Protein AF-A0A6L9IU44-F1 (afdb_monomer_lite)

Structure (mmCIF, N/CA/C/O backbone):
data_AF-A0A6L9IU44-F1
#
_entry.id   AF-A0A6L9IU44-F1
#
loop_
_atom_site.group_PDB
_atom_site.id
_atom_site.type_symbol
_atom_site.label_atom_id
_atom_site.label_alt_id
_atom_site.label_comp_id
_atom_site.label_asym_id
_atom_site.label_entity_id
_atom_site.label_seq_id
_atom_site.pdbx_PDB_ins_code
_atom_site.Cartn_x
_atom_site.Cartn_y
_atom_site.Cartn_z
_atom_site.occupancy
_atom_site.B_iso_or_equiv
_atom_site.auth_seq_id
_atom_site.auth_comp_id
_atom_site.auth_asym_id
_atom_site.auth_atom_id
_atom_site.pdbx_PDB_model_num
ATOM 1 N N . GLN A 1 1 ? -12.272 0.155 5.231 1.00 92.38 1 GLN A N 1
ATOM 2 C CA . GLN A 1 1 ? -12.546 0.471 3.815 1.00 92.38 1 GLN A CA 1
ATOM 3 C C . GLN A 1 1 ? -12.217 1.936 3.560 1.00 92.38 1 GLN A C 1
ATOM 5 O O . GLN A 1 1 ? -12.840 2.793 4.186 1.00 92.38 1 GLN A O 1
ATOM 10 N N . PRO A 1 2 ? -11.244 2.238 2.686 1.00 96.62 2 PRO A N 1
ATOM 11 C CA . PRO A 1 2 ? -10.976 3.615 2.282 1.00 96.62 2 PRO A CA 1
ATOM 12 C C . PRO A 1 2 ? -12.219 4.300 1.686 1.00 96.62 2 PRO A C 1
ATOM 14 O O . PRO A 1 2 ? -12.985 3.665 0.965 1.00 96.62 2 PRO A O 1
ATOM 17 N N . GLY A 1 3 ? -12.432 5.573 2.017 1.00 96.19 3 GLY A N 1
ATOM 18 C CA . GLY A 1 3 ? -13.544 6.416 1.564 1.00 96.19 3 GLY A CA 1
ATOM 19 C C . GLY A 1 3 ? -14.830 6.292 2.382 1.00 96.19 3 GLY A C 1
ATOM 20 O O . GLY A 1 3 ? -15.765 7.049 2.159 1.00 96.19 3 GLY A O 1
ATOM 21 N N . VAL A 1 4 ? -14.895 5.344 3.323 1.00 97.44 4 VAL A N 1
ATOM 22 C CA . VAL A 1 4 ? -16.113 5.073 4.111 1.00 97.44 4 VAL A CA 1
ATOM 23 C C . VAL A 1 4 ? -15.814 4.969 5.603 1.00 97.44 4 VAL A C 1
ATOM 25 O O . VAL A 1 4 ? -16.564 5.480 6.427 1.00 97.44 4 VAL A O 1
ATOM 28 N N . THR A 1 5 ? -14.728 4.290 5.972 1.00 98.00 5 THR A N 1
ATOM 29 C CA . THR A 1 5 ? -14.384 4.068 7.379 1.00 98.00 5 THR A CA 1
ATOM 30 C C . THR A 1 5 ? -13.800 5.334 7.991 1.00 98.00 5 THR A C 1
ATOM 32 O O . THR A 1 5 ? -12.835 5.887 7.456 1.00 98.00 5 THR A O 1
ATOM 35 N N . THR A 1 6 ? -14.346 5.767 9.128 1.00 97.94 6 THR A N 1
ATOM 36 C CA . THR A 1 6 ? -13.774 6.899 9.863 1.00 97.94 6 THR A CA 1
ATOM 37 C C . THR A 1 6 ? -12.456 6.514 10.532 1.00 97.94 6 THR A C 1
ATOM 39 O O . THR A 1 6 ? -12.167 5.336 10.748 1.00 97.94 6 THR A O 1
ATOM 42 N N . PHE A 1 7 ? -11.644 7.505 10.880 1.00 97.50 7 PHE A N 1
ATOM 43 C CA . PHE A 1 7 ? -10.367 7.301 11.554 1.00 97.50 7 PHE A CA 1
ATOM 44 C C . PHE A 1 7 ? -10.534 6.550 12.887 1.00 97.50 7 PHE A C 1
ATOM 46 O O . PHE A 1 7 ? -9.876 5.535 13.110 1.00 97.50 7 PHE A O 1
ATOM 53 N N . ASP A 1 8 ? -11.494 6.965 13.720 1.00 97.69 8 ASP A N 1
ATOM 54 C CA . ASP A 1 8 ? -11.792 6.299 14.994 1.00 97.69 8 ASP A CA 1
ATOM 55 C C . ASP A 1 8 ? -12.315 4.873 1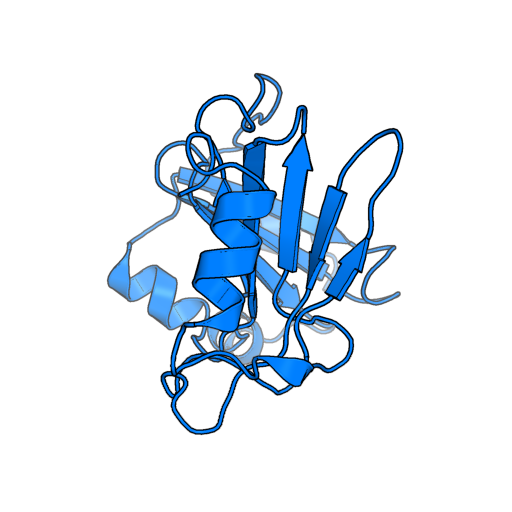4.815 1.00 97.69 8 ASP A C 1
ATOM 57 O O . ASP A 1 8 ? -11.923 3.967 15.552 1.00 97.69 8 ASP A O 1
ATOM 61 N N . GLN A 1 9 ? -13.178 4.648 13.818 1.00 98.25 9 GLN A N 1
ATOM 62 C CA . GLN A 1 9 ? -13.643 3.301 13.491 1.00 98.25 9 GLN A CA 1
ATOM 63 C C . GLN A 1 9 ? -12.477 2.412 13.062 1.00 98.25 9 GLN A C 1
ATOM 65 O O . GLN A 1 9 ? -12.388 1.272 13.509 1.00 98.25 9 GLN A O 1
ATOM 70 N N . ALA A 1 10 ? -11.577 2.921 12.217 1.00 98.19 10 ALA A N 1
ATOM 71 C CA . ALA A 1 10 ? -10.407 2.178 11.769 1.00 98.19 10 ALA A CA 1
ATOM 72 C C . ALA A 1 10 ? -9.491 1.816 12.941 1.00 98.19 10 ALA A C 1
ATOM 74 O O . ALA A 1 10 ? -9.098 0.657 13.053 1.00 98.19 10 ALA A O 1
ATOM 75 N N . ARG A 1 11 ? -9.222 2.762 13.849 1.00 98.00 11 ARG A N 1
ATOM 76 C CA . ARG A 1 11 ? -8.454 2.508 15.074 1.00 98.00 11 ARG A CA 1
ATOM 77 C C . ARG A 1 11 ? -9.086 1.391 15.910 1.00 98.00 11 ARG A C 1
ATOM 79 O O . ARG A 1 11 ? -8.408 0.422 16.228 1.00 98.00 11 ARG A O 1
ATOM 86 N N . LEU A 1 12 ? -10.389 1.477 16.190 1.00 98.06 12 LEU A N 1
ATOM 87 C CA . LEU A 1 12 ? -11.108 0.460 16.970 1.00 98.06 12 LEU A CA 1
ATOM 88 C C . LEU A 1 12 ? -11.128 -0.918 16.296 1.00 98.06 12 LEU A C 1
ATOM 90 O O . LEU A 1 12 ? -11.104 -1.935 16.986 1.00 98.06 12 LEU A O 1
ATOM 94 N N . ILE A 1 13 ? -11.209 -0.964 14.963 1.00 98.06 13 ILE A N 1
ATOM 95 C CA . ILE A 1 13 ? -11.118 -2.217 14.205 1.00 98.06 13 ILE A CA 1
ATOM 96 C C . ILE A 1 13 ? -9.724 -2.820 14.378 1.00 98.06 13 ILE A C 1
ATOM 98 O O . ILE A 1 13 ? -9.629 -4.001 14.695 1.00 98.06 13 ILE A O 1
ATOM 102 N N . LEU A 1 14 ? -8.666 -2.022 14.202 1.00 97.56 14 LEU A N 1
ATOM 103 C CA . LEU A 1 14 ? -7.279 -2.478 14.318 1.00 97.56 14 LEU A CA 1
ATOM 104 C C . LEU A 1 14 ? -6.964 -2.989 15.729 1.00 97.56 14 LEU A C 1
ATOM 106 O O . LEU A 1 14 ? -6.463 -4.097 15.862 1.00 97.56 14 LEU A O 1
ATOM 110 N N . GLU A 1 15 ? -7.347 -2.252 16.773 1.00 97.94 15 GLU A N 1
ATOM 111 C CA . GLU A 1 15 ? -7.132 -2.633 18.183 1.00 97.94 15 GLU A CA 1
ATOM 112 C C . GLU A 1 15 ? -7.809 -3.953 18.579 1.00 97.94 15 GLU A C 1
ATOM 114 O O . GLU A 1 15 ? -7.446 -4.570 19.577 1.00 97.94 15 GLU A O 1
ATOM 119 N N . ARG A 1 16 ? -8.823 -4.387 17.825 1.00 98.12 16 ARG A N 1
ATOM 120 C CA . ARG A 1 16 ? -9.579 -5.619 18.093 1.00 98.12 16 ARG A CA 1
ATOM 121 C C . ARG A 1 16 ? -9.258 -6.742 17.115 1.00 98.12 16 ARG A C 1
ATOM 123 O O . ARG A 1 16 ? -9.831 -7.825 17.243 1.00 98.12 16 ARG A O 1
ATOM 130 N N . HIS A 1 17 ? -8.421 -6.493 16.110 1.00 97.81 17 HIS A N 1
ATOM 131 C CA . HIS A 1 17 ? -8.184 -7.462 15.054 1.00 97.81 17 HIS A CA 1
ATOM 132 C C . HIS A 1 17 ? -7.087 -8.455 15.464 1.00 97.81 17 HIS A C 1
ATOM 134 O O . HIS A 1 17 ? -5.989 -8.018 15.790 1.00 97.81 17 HIS A O 1
ATOM 140 N N . PRO A 1 18 ? -7.312 -9.780 15.367 1.00 97.69 18 PRO A N 1
ATOM 141 C CA . PRO A 1 18 ? -6.338 -10.789 15.801 1.00 97.69 18 PRO A CA 1
ATOM 142 C C . PRO A 1 18 ? -4.974 -10.680 15.110 1.00 97.69 18 PRO A C 1
ATOM 144 O O . PRO A 1 18 ? -3.958 -11.004 15.707 1.00 97.69 18 PRO A O 1
ATOM 147 N N . TRP A 1 19 ? -4.943 -10.211 13.859 1.00 96.69 19 TRP A N 1
ATOM 148 C CA . TRP A 1 19 ? -3.707 -10.026 13.079 1.00 96.69 19 TRP A CA 1
ATOM 149 C C . TRP A 1 19 ? -2.870 -8.811 13.487 1.00 96.69 19 TRP A C 1
ATOM 151 O O . TRP A 1 19 ? -1.764 -8.656 12.985 1.00 96.69 19 TRP A O 1
ATOM 161 N N . VAL A 1 20 ? -3.395 -7.918 14.320 1.00 96.56 20 VAL A N 1
ATOM 162 C CA . VAL A 1 20 ? -2.727 -6.672 14.699 1.00 96.56 20 VAL A CA 1
ATOM 163 C C . VAL A 1 20 ? -2.268 -6.791 16.142 1.00 96.56 20 VAL A C 1
ATOM 165 O O . VAL A 1 20 ? -3.024 -7.242 17.000 1.00 96.56 20 VAL A O 1
ATOM 168 N N . ASP A 1 21 ? -1.040 -6.362 16.420 1.00 96.19 21 ASP A N 1
ATOM 169 C CA . ASP A 1 21 ? -0.615 -6.143 17.798 1.00 96.19 21 ASP A CA 1
ATOM 170 C C . ASP A 1 21 ? -1.326 -4.890 18.327 1.00 96.19 21 ASP A C 1
ATOM 172 O O . ASP A 1 21 ? -1.005 -3.764 17.936 1.00 96.19 21 ASP A O 1
ATOM 176 N N . ALA A 1 22 ? -2.326 -5.080 19.188 1.00 96.69 22 ALA A N 1
ATOM 177 C CA . ALA A 1 22 ? -3.156 -3.996 19.704 1.00 96.69 22 ALA A CA 1
ATOM 178 C C . ALA A 1 22 ? -2.329 -2.911 20.420 1.00 96.69 22 ALA A C 1
ATOM 180 O O . ALA A 1 22 ? -2.626 -1.722 20.279 1.00 96.69 22 ALA A O 1
ATOM 181 N N . ASP A 1 23 ? -1.249 -3.292 21.107 1.00 96.69 23 ASP A N 1
ATOM 182 C CA . ASP A 1 23 ? -0.400 -2.361 21.857 1.00 96.69 23 ASP A CA 1
ATOM 183 C C . ASP A 1 23 ? 0.498 -1.517 20.938 1.00 96.69 23 ASP A C 1
ATOM 185 O O . ASP A 1 23 ? 1.022 -0.471 21.349 1.00 96.69 23 ASP A O 1
ATOM 189 N N . SER A 1 24 ? 0.646 -1.933 19.677 1.00 95.44 24 SER A N 1
ATOM 190 C CA . SER A 1 24 ? 1.427 -1.243 18.648 1.00 95.44 24 SER A CA 1
ATOM 191 C C . SER A 1 24 ? 0.645 -0.167 17.891 1.00 95.44 24 SER A C 1
ATOM 193 O O . SER A 1 24 ? 1.253 0.622 17.165 1.00 95.44 24 SER A O 1
ATOM 195 N N . VAL A 1 25 ? -0.685 -0.108 18.038 1.00 97.06 25 VAL A N 1
ATOM 196 C CA . VAL A 1 25 ? -1.509 0.863 17.310 1.00 97.06 25 VAL A CA 1
ATOM 197 C C . VAL A 1 25 ? -1.165 2.276 17.794 1.00 97.06 25 VAL A C 1
ATOM 199 O O . VAL A 1 25 ? -1.231 2.602 18.983 1.00 97.06 25 VAL A O 1
ATOM 202 N N . ARG A 1 26 ? -0.749 3.135 16.863 1.00 96.81 26 ARG A N 1
ATOM 203 C CA . ARG A 1 26 ? -0.394 4.538 17.101 1.00 96.81 26 ARG A CA 1
ATOM 204 C C . ARG A 1 26 ? -1.225 5.432 16.195 1.00 96.81 26 ARG A C 1
ATOM 206 O O . ARG A 1 26 ? -1.272 5.219 14.984 1.00 96.81 26 ARG A O 1
ATOM 213 N N . ALA A 1 27 ? -1.867 6.420 16.806 1.00 97.00 27 ALA A N 1
ATOM 214 C CA . ALA A 1 27 ? -2.625 7.457 16.128 1.00 97.00 27 ALA A CA 1
ATOM 215 C C . ALA A 1 27 ? -1.880 8.786 16.260 1.00 97.00 27 ALA A C 1
ATOM 217 O O . ALA A 1 27 ? -1.672 9.268 17.373 1.00 97.00 27 ALA A O 1
ATOM 218 N N . ASP A 1 28 ? -1.500 9.367 15.127 1.00 95.69 28 ASP A N 1
ATOM 219 C CA . ASP A 1 28 ? -0.869 10.679 15.050 1.00 95.69 28 ASP A CA 1
ATOM 220 C C . ASP A 1 28 ? -1.849 11.645 14.380 1.00 95.69 28 ASP A C 1
ATOM 222 O O . ASP A 1 28 ? -2.112 11.543 13.181 1.00 95.69 28 ASP A O 1
ATOM 226 N N . TYR A 1 29 ? -2.404 12.570 15.156 1.00 93.75 29 TYR A N 1
ATOM 227 C CA . TYR A 1 29 ? -3.316 13.593 14.647 1.00 93.75 29 TYR A CA 1
ATOM 228 C C . TYR A 1 29 ? -2.522 14.791 14.127 1.00 93.75 29 TYR A C 1
ATOM 230 O O . TYR A 1 29 ? -1.570 15.234 14.775 1.00 93.75 29 TYR A O 1
ATOM 238 N N . SER A 1 30 ? -2.906 15.331 12.972 1.00 92.44 30 SER A N 1
ATOM 239 C CA . SER A 1 30 ? -2.305 16.562 12.447 1.00 92.44 30 SER A CA 1
ATOM 240 C C . SER A 1 30 ? -3.323 17.398 11.685 1.00 92.44 30 SER A C 1
ATOM 242 O O . SER A 1 30 ? -4.302 16.871 11.166 1.00 92.44 30 SER A O 1
ATOM 244 N N . ASP A 1 31 ? -3.053 18.696 11.544 1.00 86.44 31 ASP A N 1
ATOM 245 C CA . ASP A 1 31 ? -3.959 19.629 10.857 1.00 86.44 31 ASP A CA 1
ATOM 246 C C . ASP A 1 31 ? -4.219 19.260 9.385 1.00 86.44 31 ASP A C 1
ATOM 248 O O . ASP A 1 31 ? -5.220 19.675 8.802 1.00 86.44 31 ASP A O 1
ATOM 252 N N . LEU A 1 32 ? -3.312 18.499 8.762 1.00 88.69 32 LEU A N 1
ATOM 253 C CA . LEU A 1 32 ? -3.416 18.117 7.354 1.00 88.69 32 LEU A CA 1
ATOM 254 C C . LEU A 1 32 ? -3.950 16.696 7.174 1.00 88.69 32 LEU A C 1
ATOM 256 O O . LEU A 1 32 ? -4.792 16.461 6.303 1.00 88.69 32 LEU A O 1
ATOM 260 N N . ARG A 1 33 ? -3.397 15.735 7.923 1.00 91.81 33 ARG A N 1
ATOM 261 C CA . ARG A 1 33 ? -3.691 14.302 7.787 1.00 91.81 33 ARG A CA 1
ATOM 262 C C . ARG A 1 33 ? -3.496 13.582 9.109 1.00 91.81 33 ARG A C 1
ATOM 264 O O . ARG A 1 33 ? -2.419 13.654 9.697 1.00 91.81 33 ARG A O 1
ATOM 271 N N . ASP A 1 34 ? -4.490 12.807 9.505 1.00 95.94 34 ASP A N 1
ATOM 272 C CA . ASP A 1 34 ? -4.338 11.894 10.630 1.00 95.94 34 ASP A CA 1
ATOM 273 C C . ASP A 1 34 ? -3.713 10.593 10.128 1.00 95.94 34 ASP A C 1
ATOM 275 O O . ASP A 1 34 ? -4.108 10.074 9.079 1.00 95.94 34 ASP A O 1
ATOM 279 N N . HIS A 1 35 ? -2.747 10.052 10.860 1.00 96.44 35 HIS A N 1
ATOM 280 C CA . HIS A 1 35 ? -2.051 8.817 10.518 1.00 96.44 35 HIS A CA 1
ATOM 281 C C . HIS A 1 35 ? -2.336 7.728 11.553 1.00 96.44 35 HIS A C 1
ATOM 283 O O . HIS A 1 35 ? -2.255 7.962 12.755 1.00 96.44 35 HIS A O 1
ATOM 289 N N . LEU A 1 36 ? -2.632 6.518 11.076 1.00 97.25 36 LEU A N 1
ATOM 290 C CA . LEU A 1 36 ? -2.608 5.295 11.879 1.00 97.25 36 LEU A CA 1
ATOM 291 C C . LEU A 1 36 ? -1.410 4.462 11.460 1.00 97.25 36 LEU A C 1
ATOM 293 O O . LEU A 1 36 ? -1.176 4.275 10.265 1.00 97.25 36 LEU A O 1
ATOM 297 N N . ARG A 1 37 ? -0.681 3.939 12.440 1.00 96.12 37 ARG A N 1
ATOM 298 C CA . ARG A 1 37 ? 0.432 3.005 12.254 1.00 96.12 37 ARG A CA 1
ATOM 299 C C . ARG A 1 37 ? 0.267 1.840 13.218 1.00 96.12 37 ARG A C 1
ATOM 301 O O . ARG A 1 37 ? -0.212 2.046 14.330 1.00 96.12 37 ARG A O 1
ATOM 308 N N . TRP A 1 38 ? 0.633 0.638 12.799 1.00 95.69 38 TRP A N 1
ATOM 309 C CA . TRP A 1 38 ? 0.596 -0.550 13.652 1.00 95.69 38 TRP A CA 1
ATOM 310 C C . TRP A 1 38 ? 1.625 -1.583 13.191 1.00 95.69 38 TRP A C 1
ATOM 312 O O . TRP A 1 38 ? 2.148 -1.513 12.074 1.00 95.69 38 TRP A O 1
ATOM 322 N N . ALA A 1 39 ? 1.892 -2.534 14.075 1.00 94.94 39 ALA A N 1
ATOM 323 C CA . ALA A 1 39 ? 2.624 -3.759 13.822 1.00 94.94 39 ALA A CA 1
ATOM 324 C C . ALA A 1 39 ? 1.657 -4.948 13.754 1.00 94.94 39 ALA A C 1
ATOM 326 O O . ALA A 1 39 ? 0.523 -4.912 14.249 1.00 94.94 39 ALA A O 1
ATOM 327 N N . TRP A 1 40 ? 2.109 -6.006 13.098 1.00 94.88 40 TRP A N 1
ATOM 328 C CA . TRP A 1 40 ? 1.353 -7.239 12.945 1.00 94.88 40 TRP A CA 1
ATOM 329 C C . TRP A 1 40 ? 1.640 -8.186 14.114 1.00 94.88 40 TRP A C 1
ATOM 331 O O . TRP A 1 40 ? 2.743 -8.194 14.653 1.0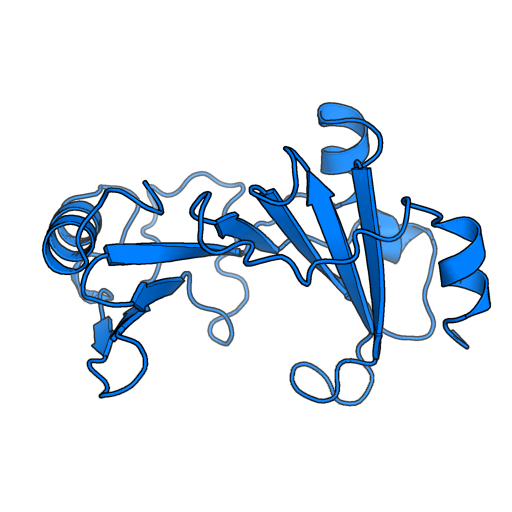0 94.88 40 TRP A O 1
ATOM 341 N N . SER A 1 41 ? 0.643 -8.969 14.517 1.00 94.94 41 SER A N 1
ATOM 342 C CA . SER A 1 41 ? 0.816 -10.048 15.492 1.00 94.94 41 SER A CA 1
ATOM 343 C C . SER A 1 41 ? 1.360 -11.316 14.820 1.00 94.94 41 SER A C 1
ATOM 345 O O . SER A 1 41 ? 1.464 -11.407 13.594 1.00 94.94 41 SER A O 1
ATOM 347 N N . ASP A 1 42 ? 1.621 -12.351 15.617 1.00 94.69 42 ASP A N 1
ATOM 348 C CA . ASP A 1 42 ? 1.981 -13.693 15.145 1.00 94.69 42 ASP A CA 1
ATOM 349 C C . ASP A 1 42 ? 0.847 -14.413 14.386 1.00 94.69 42 ASP A C 1
ATOM 351 O O . ASP A 1 42 ? 1.082 -15.424 13.723 1.00 94.69 42 ASP A O 1
ATOM 355 N N . GLN A 1 43 ? -0.382 -13.890 14.448 1.00 96.31 43 GLN A N 1
ATOM 356 C CA . GLN A 1 43 ? -1.543 -14.431 13.738 1.00 96.31 43 GLN A CA 1
ATOM 357 C C . GLN A 1 43 ? -1.727 -13.836 12.340 1.00 96.31 43 GLN A C 1
ATOM 359 O O . GLN A 1 43 ? -2.653 -14.234 11.625 1.00 96.31 43 GLN A O 1
ATOM 364 N N . ALA A 1 44 ? -0.903 -12.863 11.949 1.00 95.44 44 ALA A N 1
ATOM 365 C CA . ALA A 1 44 ? -0.989 -12.255 10.634 1.00 95.44 44 ALA A CA 1
ATOM 366 C C . ALA A 1 44 ? -0.728 -13.281 9.509 1.00 95.44 44 ALA A C 1
ATOM 368 O O . ALA A 1 44 ? 0.066 -14.211 9.671 1.00 95.44 44 ALA A O 1
ATOM 369 N N . PRO A 1 45 ? -1.382 -13.141 8.342 1.00 95.00 45 PRO A N 1
ATOM 370 C CA . PRO A 1 45 ? -1.113 -14.000 7.198 1.00 95.00 45 PRO A CA 1
ATOM 371 C C . PRO A 1 45 ? 0.358 -13.942 6.780 1.00 95.00 45 PRO A C 1
ATOM 373 O O . PRO A 1 45 ? 0.916 -12.858 6.641 1.00 95.00 45 PRO A O 1
ATOM 376 N N . GLY A 1 46 ? 0.955 -15.092 6.460 1.00 93.94 46 GLY A N 1
ATOM 377 C CA . GLY A 1 46 ? 2.386 -15.193 6.136 1.00 93.94 46 GLY A CA 1
ATOM 378 C C . GLY A 1 46 ? 2.851 -14.492 4.851 1.00 93.94 46 GLY A C 1
ATOM 379 O O . GLY A 1 46 ? 4.014 -14.613 4.495 1.00 93.94 46 GLY A O 1
ATOM 380 N N . PHE A 1 47 ? 1.965 -13.802 4.125 1.00 93.19 47 PHE A N 1
ATOM 381 C CA . PHE A 1 47 ? 2.355 -12.917 3.020 1.00 93.19 47 PHE A CA 1
ATOM 382 C C . PHE A 1 47 ? 2.612 -11.479 3.481 1.00 93.19 47 PHE A C 1
ATOM 384 O O . PHE A 1 47 ? 3.076 -10.664 2.685 1.00 93.19 47 PHE A O 1
ATOM 391 N N . ILE A 1 48 ? 2.230 -11.128 4.709 1.00 93.06 48 ILE A N 1
ATOM 392 C CA . ILE A 1 48 ? 2.490 -9.816 5.283 1.00 93.06 48 ILE A CA 1
ATOM 393 C C . ILE A 1 48 ? 3.935 -9.800 5.758 1.00 93.06 48 ILE A C 1
ATOM 395 O O . ILE A 1 48 ? 4.356 -10.671 6.514 1.00 93.06 48 ILE A O 1
ATOM 399 N N . SER A 1 49 ? 4.675 -8.795 5.306 1.00 83.44 49 SER A N 1
ATOM 400 C CA . SER A 1 49 ? 6.077 -8.657 5.663 1.00 83.44 49 SER A CA 1
ATOM 401 C C . SER A 1 49 ? 6.203 -7.867 6.959 1.00 83.44 49 SER A C 1
ATOM 403 O O . SER A 1 49 ? 5.706 -6.743 7.044 1.00 83.44 49 SER A O 1
ATOM 405 N N . ASP A 1 50 ? 6.907 -8.431 7.938 1.00 71.88 50 ASP A N 1
ATOM 406 C CA . ASP A 1 50 ? 7.401 -7.707 9.120 1.00 71.88 50 ASP A CA 1
ATOM 407 C C . ASP A 1 50 ? 8.824 -7.151 8.887 1.00 71.88 50 ASP A C 1
ATOM 409 O O . ASP A 1 50 ? 9.465 -6.600 9.777 1.00 71.88 50 ASP A O 1
ATOM 413 N N . LEU A 1 51 ? 9.359 -7.304 7.664 1.00 55.19 51 LEU A N 1
ATOM 414 C CA . LEU A 1 51 ? 10.781 -7.108 7.357 1.00 55.19 51 LEU A CA 1
ATOM 415 C C . LEU A 1 51 ? 11.261 -5.654 7.396 1.00 55.19 51 LEU A C 1
ATOM 417 O O . LEU A 1 51 ? 12.449 -5.414 7.185 1.00 55.19 51 LEU A O 1
ATOM 421 N N . ASP A 1 52 ? 10.395 -4.676 7.656 1.00 57.53 52 ASP A N 1
ATOM 422 C CA . ASP A 1 52 ? 10.812 -3.280 7.651 1.00 57.53 52 ASP A CA 1
ATOM 423 C C . ASP A 1 52 ? 10.130 -2.490 8.774 1.00 57.53 52 ASP A C 1
ATOM 425 O O . ASP A 1 52 ? 9.087 -1.864 8.583 1.00 57.53 52 ASP A O 1
ATOM 429 N N . ALA A 1 53 ? 10.773 -2.437 9.947 1.00 57.50 53 ALA A N 1
ATOM 430 C CA . ALA A 1 53 ? 10.430 -1.479 11.003 1.00 57.50 53 ALA A CA 1
ATOM 431 C C . ALA A 1 53 ? 10.432 -0.022 10.486 1.00 57.50 53 ALA A C 1
ATOM 433 O O . ALA A 1 53 ? 9.820 0.857 11.094 1.00 57.50 53 ALA A O 1
ATOM 434 N N . MET A 1 54 ? 11.085 0.249 9.345 1.00 62.59 54 MET A N 1
ATOM 435 C CA . MET A 1 54 ? 11.025 1.555 8.690 1.00 62.59 54 MET A CA 1
ATOM 436 C C . MET A 1 54 ? 9.727 1.800 7.905 1.00 62.59 54 MET A C 1
ATOM 438 O O . MET A 1 54 ? 9.449 2.944 7.540 1.00 62.59 54 MET A O 1
ATOM 442 N N . ARG A 1 55 ? 8.925 0.766 7.623 1.00 73.00 55 ARG A N 1
ATOM 443 C CA . ARG A 1 55 ? 7.668 0.864 6.863 1.00 73.00 55 ARG A CA 1
ATOM 444 C C . ARG A 1 55 ? 6.540 0.115 7.573 1.00 73.00 55 ARG A C 1
ATOM 446 O O . ARG A 1 55 ? 5.990 -0.831 7.003 1.00 73.00 55 ARG A O 1
ATOM 453 N N . PRO A 1 56 ? 6.145 0.561 8.779 1.00 85.69 56 PRO A N 1
ATOM 454 C CA . PRO A 1 56 ? 4.987 -0.013 9.438 1.00 85.69 56 PRO A CA 1
ATOM 455 C C . PRO A 1 56 ? 3.766 0.090 8.523 1.00 85.69 56 PRO A C 1
ATOM 457 O O . PRO A 1 56 ? 3.621 1.041 7.732 1.00 85.69 56 PRO A O 1
ATOM 460 N N . ALA A 1 57 ? 2.875 -0.889 8.653 1.00 94.06 57 ALA A N 1
ATOM 461 C CA . ALA A 1 57 ? 1.574 -0.799 8.027 1.00 94.06 57 ALA A CA 1
ATOM 462 C C . ALA A 1 57 ? 0.905 0.492 8.501 1.00 94.06 57 ALA A C 1
ATOM 464 O O . ALA A 1 57 ? 0.984 0.868 9.675 1.00 94.06 57 ALA A O 1
ATOM 465 N N . ASN A 1 58 ? 0.352 1.234 7.549 1.00 95.69 58 ASN A N 1
ATOM 466 C CA . ASN A 1 58 ? -0.148 2.564 7.832 1.00 95.69 58 ASN A CA 1
ATOM 467 C C . ASN A 1 58 ? -1.413 2.873 7.054 1.00 95.69 58 ASN A C 1
ATOM 469 O O . ASN A 1 58 ? -1.655 2.366 5.959 1.00 95.69 58 ASN A O 1
ATOM 473 N N . ALA A 1 59 ? -2.211 3.750 7.635 1.00 97.38 59 ALA A N 1
ATOM 474 C CA . ALA A 1 59 ? -3.321 4.389 6.973 1.00 97.38 59 ALA A CA 1
ATOM 475 C C . ALA A 1 59 ? -3.233 5.890 7.220 1.00 97.38 59 ALA A C 1
ATOM 477 O O . ALA A 1 59 ? -2.690 6.325 8.236 1.00 97.38 59 ALA A O 1
ATOM 478 N N . TYR A 1 60 ? -3.784 6.683 6.311 1.00 96.25 60 TYR A N 1
ATOM 479 C CA . TYR A 1 60 ? -4.022 8.090 6.600 1.00 96.25 60 TYR A CA 1
ATOM 480 C C . TYR A 1 60 ? -5.457 8.476 6.283 1.00 96.25 60 TYR A C 1
ATOM 482 O O . TYR A 1 60 ? -6.081 7.931 5.364 1.00 96.25 60 TYR A O 1
ATOM 490 N N . ALA A 1 61 ? -5.965 9.431 7.049 1.00 96.94 61 ALA A N 1
ATOM 491 C CA . ALA A 1 61 ? -7.269 10.028 6.862 1.00 96.94 61 ALA A CA 1
ATOM 492 C C . ALA A 1 61 ? -7.172 11.486 6.427 1.00 96.94 61 ALA A C 1
ATOM 494 O O . ALA A 1 61 ? -6.183 12.188 6.640 1.00 96.94 61 ALA A O 1
ATOM 495 N N . THR A 1 62 ? -8.251 11.943 5.813 1.00 95.25 62 THR A N 1
ATOM 496 C CA . THR A 1 62 ? -8.526 13.354 5.560 1.00 95.25 62 THR A CA 1
ATOM 497 C C . THR A 1 62 ? -9.983 13.578 5.922 1.00 95.25 62 THR A C 1
ATOM 499 O O . THR A 1 62 ? -10.818 12.729 5.605 1.00 95.25 62 THR A O 1
ATOM 502 N N . GLN A 1 63 ? -10.275 14.667 6.641 1.00 94.62 63 GLN A N 1
ATOM 503 C CA . GLN A 1 63 ? -11.619 14.934 7.177 1.00 94.62 63 GLN A CA 1
ATOM 504 C C . GLN A 1 63 ? -12.170 13.722 7.955 1.00 94.62 63 GLN A C 1
ATOM 506 O O . GLN A 1 63 ? -13.287 13.260 7.726 1.00 94.62 63 GLN A O 1
ATOM 511 N N . SER A 1 64 ? -11.324 13.146 8.816 1.00 95.06 64 SER A N 1
ATOM 512 C CA . SER A 1 64 ? -11.635 11.982 9.657 1.00 95.06 64 SER A CA 1
ATOM 513 C C . SER A 1 64 ? -12.061 10.711 8.911 1.00 95.06 64 SER A C 1
ATOM 515 O O . SER A 1 64 ? -12.533 9.775 9.550 1.00 95.06 64 SER A O 1
ATOM 517 N N . THR A 1 65 ? -11.877 10.626 7.591 1.00 97.44 65 THR A N 1
ATOM 518 C CA . THR A 1 65 ? -12.187 9.431 6.788 1.00 97.44 65 THR A CA 1
ATOM 519 C C . THR A 1 65 ? -10.908 8.831 6.227 1.00 97.44 65 THR A C 1
ATOM 521 O O . THR A 1 65 ? -10.101 9.555 5.647 1.00 97.44 65 THR A O 1
ATOM 524 N N . ILE A 1 66 ? -10.711 7.517 6.385 1.00 97.88 66 ILE A N 1
ATOM 525 C CA . ILE A 1 66 ? -9.546 6.806 5.843 1.00 97.88 66 ILE A CA 1
ATOM 526 C C . ILE A 1 66 ? -9.516 6.975 4.329 1.00 97.88 66 ILE A C 1
ATOM 528 O O . ILE A 1 66 ? -10.445 6.570 3.641 1.00 97.88 66 ILE A O 1
ATOM 532 N N . GLN A 1 67 ? -8.423 7.517 3.807 1.00 96.94 67 GLN A N 1
ATOM 533 C CA . GLN A 1 67 ? -8.241 7.748 2.376 1.00 96.94 67 GLN A CA 1
ATOM 534 C C . GLN A 1 67 ? -7.335 6.702 1.747 1.00 96.94 67 GLN A C 1
ATOM 536 O O . GLN A 1 67 ? -7.553 6.294 0.608 1.00 96.94 67 GLN A O 1
ATOM 541 N N . VAL A 1 68 ? -6.317 6.256 2.480 1.00 96.19 68 VAL A N 1
ATOM 542 C CA . VAL A 1 68 ? -5.349 5.275 1.992 1.00 96.19 68 VAL A CA 1
ATOM 543 C C . VAL A 1 68 ? -4.978 4.319 3.104 1.00 96.19 68 VAL A C 1
ATOM 545 O O . VAL A 1 68 ? -4.821 4.725 4.252 1.00 96.19 68 VAL A O 1
ATOM 548 N N . LEU A 1 69 ? -4.807 3.060 2.724 1.00 97.00 69 LEU A N 1
ATOM 549 C CA . LEU A 1 69 ? -4.248 1.980 3.521 1.00 97.00 69 LEU A CA 1
ATOM 550 C C . LEU A 1 69 ? -3.035 1.428 2.770 1.00 97.00 69 LEU A C 1
ATOM 552 O O . LEU A 1 69 ? -3.154 1.174 1.576 1.00 97.00 69 LEU A O 1
ATOM 556 N N . SER A 1 70 ? -1.896 1.242 3.432 1.00 95.81 70 SER A N 1
ATOM 557 C CA . SER A 1 70 ? -0.677 0.693 2.828 1.00 95.81 70 SER A CA 1
ATOM 558 C C . SER A 1 70 ? -0.085 -0.412 3.698 1.00 95.81 70 SER A C 1
ATOM 560 O O . SER A 1 70 ? 0.048 -0.247 4.911 1.00 95.81 70 SER A O 1
ATOM 562 N N . ILE A 1 71 ? 0.270 -1.531 3.069 1.00 95.06 71 ILE A N 1
ATOM 563 C CA . ILE A 1 71 ? 0.744 -2.752 3.723 1.00 95.06 71 ILE A CA 1
ATOM 564 C C . ILE A 1 71 ? 1.948 -3.288 2.945 1.00 95.06 71 ILE A C 1
ATOM 566 O O . ILE A 1 71 ? 1.852 -3.576 1.750 1.00 95.06 71 ILE A O 1
ATOM 570 N N . ALA A 1 72 ? 3.079 -3.452 3.630 1.00 94.06 72 ALA A N 1
ATOM 571 C CA . ALA A 1 72 ? 4.221 -4.177 3.087 1.00 94.06 72 ALA A CA 1
ATOM 572 C C . ALA A 1 72 ? 3.909 -5.681 3.025 1.00 94.06 72 ALA A C 1
ATOM 574 O O . ALA A 1 72 ? 3.369 -6.258 3.969 1.00 94.06 72 ALA A O 1
ATOM 575 N N . THR A 1 73 ? 4.236 -6.316 1.903 1.00 94.81 73 THR A N 1
ATOM 576 C CA . THR A 1 73 ? 4.007 -7.750 1.689 1.00 94.81 73 THR A CA 1
ATOM 577 C C . THR A 1 73 ? 5.295 -8.419 1.242 1.00 94.81 73 THR A C 1
ATOM 579 O O . THR A 1 73 ? 6.170 -7.747 0.706 1.00 94.81 73 THR A O 1
ATOM 582 N N . ASP A 1 74 ? 5.375 -9.736 1.400 1.00 94.62 74 ASP A N 1
ATOM 583 C CA . ASP A 1 74 ? 6.413 -10.593 0.820 1.00 94.62 74 ASP A CA 1
ATOM 584 C C . ASP A 1 74 ? 6.014 -11.118 -0.570 1.00 94.62 74 ASP A C 1
ATOM 586 O O . ASP A 1 74 ? 6.685 -11.978 -1.143 1.00 94.62 74 ASP A O 1
ATOM 590 N N . ILE A 1 75 ? 4.910 -10.617 -1.138 1.00 96.19 75 ILE A N 1
ATOM 591 C CA . ILE A 1 75 ? 4.403 -11.060 -2.436 1.00 96.19 75 ILE A CA 1
ATOM 592 C C . ILE A 1 75 ? 5.302 -10.484 -3.538 1.00 96.19 75 ILE A C 1
ATOM 594 O O . ILE A 1 75 ? 5.349 -9.261 -3.705 1.00 96.19 75 ILE A O 1
ATOM 598 N N . PRO A 1 76 ? 5.973 -11.327 -4.344 1.00 97.06 76 PRO A N 1
ATOM 599 C CA . PRO A 1 76 ? 6.810 -10.842 -5.431 1.00 97.06 76 PRO A CA 1
ATOM 600 C C . PRO A 1 76 ? 5.978 -10.149 -6.509 1.00 97.06 76 PRO A C 1
ATOM 602 O O . PRO A 1 76 ? 4.910 -10.640 -6.889 1.00 97.06 76 PRO A O 1
ATOM 605 N N . PHE A 1 77 ? 6.498 -9.067 -7.088 1.00 97.00 77 PHE A N 1
ATOM 606 C CA . PHE A 1 77 ? 5.819 -8.353 -8.172 1.00 97.00 77 PHE A CA 1
ATOM 607 C C . PHE A 1 77 ? 5.443 -9.272 -9.351 1.00 97.00 77 PHE A C 1
ATOM 609 O O . PHE A 1 77 ? 4.347 -9.169 -9.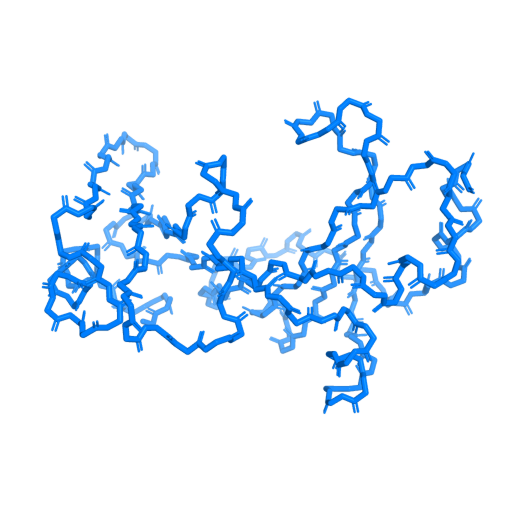901 1.00 97.00 77 PHE A O 1
ATOM 616 N N . GLY A 1 78 ? 6.308 -10.226 -9.711 1.00 97.31 78 GLY A N 1
ATOM 617 C CA . GLY A 1 78 ? 6.012 -11.203 -10.761 1.00 97.31 78 GLY A CA 1
ATOM 618 C C . GLY A 1 78 ? 4.799 -12.084 -10.450 1.00 97.31 78 GLY A C 1
ATOM 619 O O . GLY A 1 78 ? 4.028 -12.392 -11.356 1.00 97.31 78 GLY A O 1
ATOM 620 N N . ALA A 1 79 ? 4.583 -12.444 -9.181 1.00 98.00 79 ALA A N 1
ATOM 621 C CA . ALA A 1 79 ? 3.407 -13.208 -8.771 1.00 98.00 79 ALA A CA 1
ATOM 622 C C . ALA A 1 79 ? 2.128 -12.370 -8.897 1.00 98.00 79 ALA A C 1
ATOM 624 O O . ALA A 1 79 ? 1.124 -12.862 -9.408 1.00 98.00 79 ALA A O 1
ATOM 625 N N . VAL A 1 80 ? 2.181 -11.089 -8.513 1.00 96.75 80 VAL A N 1
ATOM 626 C CA . VAL A 1 80 ? 1.062 -10.152 -8.700 1.00 96.75 80 VAL A CA 1
ATOM 627 C C . VAL A 1 80 ? 0.683 -10.045 -10.175 1.00 96.75 80 VAL A C 1
ATOM 629 O O . VAL A 1 80 ? -0.492 -10.172 -10.505 1.00 96.75 80 VAL A O 1
ATOM 632 N N . LEU A 1 81 ? 1.667 -9.877 -11.065 1.00 96.31 81 LEU A N 1
ATOM 633 C CA . LEU A 1 81 ? 1.426 -9.772 -12.506 1.00 96.31 81 LEU A CA 1
ATOM 634 C C . LEU A 1 81 ? 0.790 -11.050 -13.081 1.00 96.31 81 LEU A C 1
ATOM 636 O O . LEU A 1 81 ? -0.087 -10.972 -13.936 1.00 96.31 81 LEU A O 1
ATOM 640 N N . LEU A 1 82 ? 1.213 -12.229 -12.617 1.00 97.31 82 LEU A N 1
ATOM 641 C CA . LEU A 1 82 ? 0.629 -13.501 -13.052 1.00 97.31 82 LEU A CA 1
ATOM 642 C C . LEU A 1 82 ? -0.815 -13.682 -12.563 1.00 97.31 82 LEU A C 1
ATOM 644 O O . LEU A 1 82 ? -1.624 -14.266 -13.279 1.00 97.31 82 LEU A O 1
ATOM 648 N N . LEU A 1 83 ? -1.134 -13.191 -11.362 1.00 97.12 83 LEU A N 1
ATOM 649 C CA . LEU A 1 83 ? -2.462 -13.324 -10.757 1.00 97.12 83 LEU A CA 1
ATOM 650 C C . LEU A 1 83 ? -3.465 -12.290 -11.279 1.00 97.12 83 LEU A C 1
ATOM 652 O O . LEU A 1 83 ? -4.617 -12.631 -11.531 1.00 97.12 83 LEU A O 1
ATOM 656 N N . LEU A 1 84 ? -3.045 -11.031 -11.411 1.00 97.06 84 LEU A N 1
ATOM 657 C CA . LEU A 1 84 ? -3.922 -9.905 -11.751 1.00 97.06 84 LEU A CA 1
ATOM 658 C C . LEU A 1 84 ? -3.826 -9.484 -13.223 1.00 97.06 84 LEU A C 1
ATOM 660 O O . LEU A 1 84 ? -4.655 -8.707 -13.693 1.00 97.06 84 LEU A O 1
ATOM 664 N N . GLY A 1 85 ? -2.835 -9.990 -13.957 1.00 96.88 85 GLY A N 1
ATOM 665 C CA . GLY A 1 85 ? -2.535 -9.557 -15.316 1.00 96.88 85 GLY A CA 1
ATOM 666 C C . GLY A 1 85 ? -1.763 -8.238 -15.360 1.00 96.88 85 GLY A C 1
ATOM 667 O O . GLY A 1 85 ? -1.221 -7.763 -14.363 1.00 96.88 85 GLY A O 1
ATOM 668 N N . GLN A 1 86 ? -1.685 -7.650 -16.555 1.00 96.19 86 GLN A N 1
ATOM 669 C CA . GLN A 1 86 ? -0.999 -6.377 -16.768 1.00 96.19 86 GLN A CA 1
ATOM 670 C C . GLN A 1 86 ? -1.753 -5.229 -16.068 1.00 96.19 86 GLN A C 1
ATOM 672 O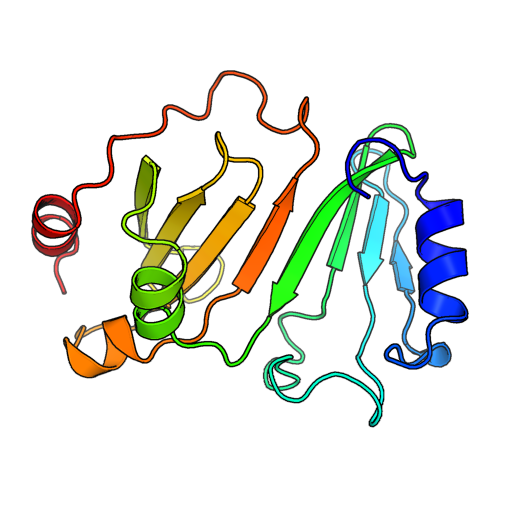 O . GLN A 1 86 ? -2.961 -5.107 -16.273 1.00 96.19 86 GLN A O 1
ATOM 677 N N . PRO A 1 87 ? -1.068 -4.358 -15.303 1.00 96.38 87 PRO A N 1
ATOM 678 C CA . PRO A 1 87 ? -1.693 -3.171 -14.720 1.00 96.38 87 PRO A CA 1
ATOM 679 C C . PRO A 1 87 ? -2.162 -2.192 -15.803 1.00 96.38 87 PRO A C 1
ATOM 681 O O . PRO A 1 87 ? -1.604 -2.121 -16.901 1.00 96.38 87 PRO A O 1
ATOM 684 N N . GLU A 1 88 ? -3.162 -1.382 -15.470 1.00 95.31 88 GLU A N 1
ATOM 685 C CA . GLU A 1 88 ? -3.741 -0.381 -16.378 1.00 95.31 88 GLU A CA 1
ATOM 686 C C . GLU A 1 88 ? -2.735 0.739 -16.676 1.00 95.31 88 GLU A C 1
ATOM 688 O O . GLU A 1 88 ? -2.641 1.249 -17.797 1.00 95.31 88 GLU A O 1
ATOM 693 N N . GLY A 1 89 ? -1.938 1.088 -15.667 1.00 94.38 89 GLY A N 1
ATOM 694 C CA . GLY A 1 89 ? -0.925 2.121 -15.763 1.00 94.38 89 GLY A CA 1
ATOM 695 C C . GLY A 1 89 ? 0.177 1.978 -14.729 1.00 94.38 89 GLY A C 1
ATOM 696 O O . GLY A 1 89 ? 0.165 1.095 -13.871 1.00 94.38 89 GLY A O 1
ATOM 697 N N . GLY A 1 90 ? 1.147 2.875 -14.809 1.00 93.06 90 GLY A N 1
ATOM 698 C CA . GLY A 1 90 ? 2.234 2.949 -13.845 1.00 93.06 90 GLY A CA 1
ATOM 699 C C . GLY A 1 90 ? 3.310 3.924 -14.282 1.00 93.06 90 GLY A C 1
ATOM 700 O O . GLY A 1 90 ? 3.165 4.613 -15.292 1.00 93.06 90 GLY A O 1
ATOM 701 N N . PHE A 1 91 ? 4.393 3.963 -13.525 1.00 91.25 91 PHE A N 1
ATOM 702 C CA . PHE A 1 91 ? 5.625 4.628 -13.918 1.00 91.25 91 PHE A CA 1
ATOM 703 C C . PHE A 1 91 ? 6.787 4.136 -13.062 1.00 91.25 91 PHE A C 1
ATOM 705 O O . PHE A 1 91 ? 6.617 3.406 -12.082 1.00 91.25 91 PHE A O 1
ATOM 712 N N . VAL A 1 92 ? 7.983 4.568 -13.445 1.00 90.19 92 VAL A N 1
ATOM 713 C CA . VAL A 1 92 ? 9.193 4.395 -12.657 1.00 90.19 92 VAL A CA 1
ATOM 714 C C . VAL A 1 92 ? 9.772 5.766 -12.336 1.00 90.19 92 VAL A C 1
ATOM 716 O O . VAL A 1 92 ? 9.805 6.639 -13.202 1.00 90.19 92 VAL A O 1
ATOM 719 N N . THR A 1 93 ? 10.212 5.964 -11.097 1.00 87.75 93 THR A N 1
ATOM 720 C CA . THR A 1 93 ? 10.874 7.194 -10.651 1.00 87.75 93 THR A CA 1
ATOM 721 C C . THR A 1 93 ? 12.083 6.861 -9.791 1.00 87.75 93 THR A C 1
ATOM 723 O O . THR A 1 93 ? 12.093 5.850 -9.094 1.00 87.75 93 THR A O 1
ATOM 726 N N . VAL A 1 94 ? 13.100 7.719 -9.803 1.00 85.00 94 VAL A N 1
ATOM 727 C CA . VAL A 1 94 ? 14.165 7.656 -8.795 1.00 85.00 94 VAL A CA 1
ATOM 728 C C . VAL A 1 94 ? 13.559 8.118 -7.470 1.00 85.00 94 VAL A C 1
ATOM 730 O O . VAL A 1 94 ? 12.934 9.180 -7.408 1.00 85.00 94 VAL A O 1
ATOM 733 N N . SER A 1 95 ? 13.675 7.297 -6.428 1.00 75.88 95 SER A N 1
ATOM 734 C CA . SER A 1 95 ? 13.254 7.667 -5.081 1.00 75.88 95 SER A CA 1
ATOM 735 C C . SER A 1 95 ? 14.300 8.608 -4.505 1.00 75.88 95 SER A C 1
ATOM 737 O O . SER A 1 95 ? 15.423 8.200 -4.254 1.00 75.88 95 SER A O 1
ATOM 739 N N . SER A 1 96 ? 13.957 9.866 -4.252 1.00 64.00 96 SER A N 1
ATOM 740 C CA . SER A 1 96 ? 14.826 10.737 -3.447 1.00 64.00 96 SER A CA 1
ATOM 741 C C . SER A 1 96 ? 14.586 10.568 -1.946 1.00 64.00 96 SER A C 1
ATOM 743 O O . SER A 1 96 ? 15.379 11.038 -1.136 1.00 64.00 96 SER A O 1
ATOM 745 N N . THR A 1 97 ? 13.482 9.920 -1.562 1.00 61.78 97 THR A N 1
ATOM 746 C CA . THR A 1 97 ? 12.994 9.907 -0.178 1.00 61.78 97 THR A CA 1
ATOM 747 C C . THR A 1 97 ? 13.156 8.564 0.521 1.00 61.78 97 THR A C 1
ATOM 749 O O . THR A 1 97 ? 13.268 8.552 1.743 1.00 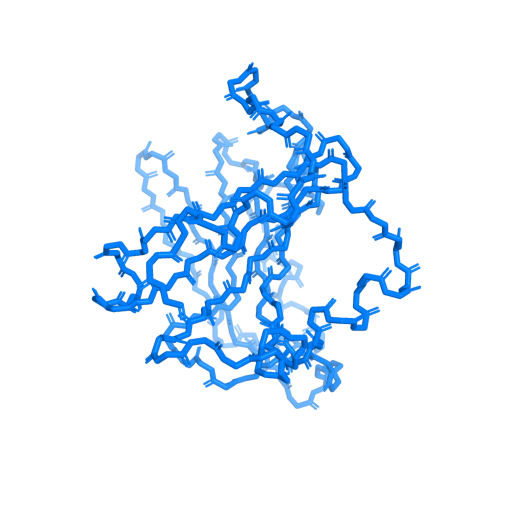61.78 97 THR A O 1
ATOM 752 N N . ARG A 1 98 ? 13.165 7.435 -0.204 1.00 63.72 98 ARG A N 1
ATOM 753 C CA . ARG A 1 98 ? 13.145 6.094 0.421 1.00 63.72 98 ARG A CA 1
ATOM 754 C C . ARG A 1 98 ? 14.448 5.321 0.316 1.00 63.72 98 ARG A C 1
ATOM 756 O O . ARG A 1 98 ? 14.697 4.438 1.128 1.00 63.72 98 ARG A O 1
ATOM 763 N N . SER A 1 99 ? 15.260 5.621 -0.684 1.00 62.97 99 SER A N 1
ATOM 764 C CA . SER A 1 99 ? 16.607 5.085 -0.821 1.00 62.97 99 SER A CA 1
ATOM 765 C C . SER A 1 99 ? 17.347 6.022 -1.769 1.00 62.97 99 SER A C 1
ATOM 767 O O . SER A 1 99 ? 16.854 6.194 -2.879 1.00 62.97 99 SER A O 1
ATOM 769 N N . PRO A 1 100 ? 18.465 6.644 -1.355 1.00 63.69 100 PRO A N 1
ATOM 770 C CA . PRO A 1 100 ? 19.176 7.636 -2.166 1.00 63.69 100 PRO A CA 1
ATOM 771 C C . PRO A 1 100 ? 19.549 7.141 -3.576 1.00 63.69 100 PRO A C 1
ATOM 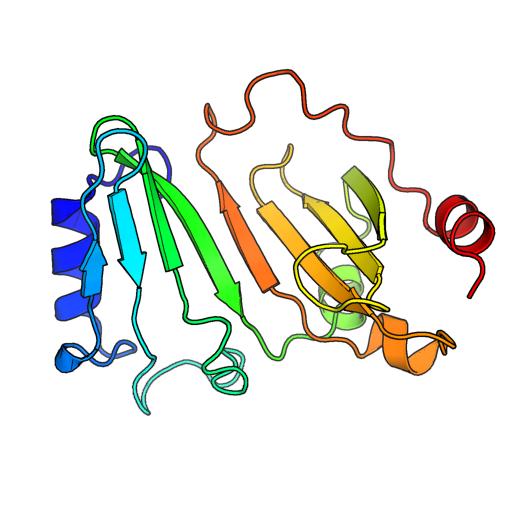773 O O . PRO A 1 100 ? 19.694 7.958 -4.478 1.00 63.69 100 PRO A O 1
ATOM 776 N N . ASP A 1 101 ? 19.621 5.818 -3.761 1.00 68.62 101 ASP A N 1
ATOM 777 C CA . ASP A 1 101 ? 19.920 5.139 -5.028 1.00 68.62 101 ASP A CA 1
ATOM 778 C C . ASP A 1 101 ? 18.801 4.171 -5.465 1.00 68.62 101 ASP A C 1
ATOM 780 O O . ASP A 1 101 ? 18.992 3.302 -6.320 1.00 68.62 101 ASP A O 1
ATOM 784 N N . GLY A 1 102 ? 17.630 4.269 -4.835 1.00 81.88 102 GLY A N 1
ATOM 785 C CA . GLY A 1 102 ? 16.506 3.383 -5.086 1.00 81.88 102 GLY A CA 1
ATOM 786 C C . GLY A 1 102 ? 15.621 3.889 -6.208 1.00 81.88 102 GLY A C 1
ATOM 787 O O . GLY A 1 102 ? 15.354 5.079 -6.354 1.00 81.88 102 GLY A O 1
ATOM 788 N N . ILE A 1 103 ? 15.087 2.956 -6.973 1.00 88.88 103 ILE A N 1
ATOM 789 C CA . ILE A 1 103 ? 14.066 3.209 -7.976 1.00 88.88 103 ILE A CA 1
ATOM 790 C C . ILE A 1 103 ? 12.725 2.764 -7.403 1.00 88.88 103 ILE A C 1
ATOM 792 O O . ILE A 1 103 ? 12.599 1.649 -6.901 1.00 88.88 103 ILE A O 1
ATOM 796 N N . GLU A 1 104 ? 11.696 3.597 -7.498 1.00 91.31 104 GLU A N 1
ATOM 797 C CA . GLU A 1 104 ? 10.325 3.167 -7.235 1.00 91.31 104 GLU A CA 1
ATOM 798 C C . GLU A 1 104 ? 9.654 2.804 -8.543 1.00 91.31 104 GLU A C 1
ATOM 800 O O . GLU A 1 104 ? 9.548 3.624 -9.456 1.00 91.31 104 GLU A O 1
ATOM 805 N N . HIS A 1 105 ? 9.163 1.577 -8.610 1.00 93.00 105 HIS A N 1
ATOM 806 C CA . HIS A 1 105 ? 8.240 1.153 -9.641 1.00 93.00 105 HIS A CA 1
ATOM 807 C C . HIS A 1 105 ? 6.835 1.140 -9.044 1.00 93.00 105 HIS A C 1
ATOM 809 O O . HIS A 1 105 ? 6.583 0.495 -8.024 1.00 93.00 105 HIS A O 1
ATOM 815 N N . ILE A 1 106 ? 5.941 1.906 -9.663 1.00 93.94 106 ILE A N 1
ATOM 816 C CA . ILE A 1 106 ? 4.576 2.123 -9.195 1.00 93.94 106 ILE A CA 1
ATOM 817 C C . ILE A 1 106 ? 3.627 1.635 -10.281 1.00 93.94 106 ILE A C 1
ATOM 819 O O . ILE A 1 106 ? 3.741 2.035 -11.439 1.00 93.94 106 ILE A O 1
ATOM 823 N N . THR A 1 107 ? 2.681 0.779 -9.907 1.00 96.00 107 THR A N 1
ATOM 824 C CA . THR A 1 107 ? 1.673 0.229 -10.824 1.00 96.00 107 THR A CA 1
ATOM 825 C C . THR A 1 107 ? 0.269 0.411 -10.280 1.00 96.00 107 THR A C 1
ATOM 827 O O . THR A 1 107 ? 0.069 0.413 -9.065 1.00 96.00 107 THR A O 1
ATOM 830 N N . TYR A 1 108 ? -0.691 0.564 -11.188 1.00 95.50 108 TYR A N 1
ATOM 831 C CA . TYR A 1 108 ? -2.085 0.863 -10.886 1.00 95.50 108 TYR A CA 1
ATOM 832 C C . TYR A 1 108 ? -3.013 -0.213 -11.440 1.00 95.50 108 TYR A C 1
ATOM 834 O O . TYR A 1 108 ? -2.900 -0.613 -12.601 1.00 95.50 108 TYR A O 1
ATOM 842 N N . TYR A 1 109 ? -3.947 -0.636 -10.596 1.00 95.75 109 TYR A N 1
ATOM 843 C CA . TYR A 1 109 ? -5.029 -1.557 -10.911 1.00 95.75 109 TYR A CA 1
ATOM 844 C C . TYR A 1 109 ? -6.356 -0.958 -10.433 1.00 95.75 109 TYR A C 1
ATOM 846 O O . TYR A 1 109 ? -6.382 -0.134 -9.509 1.00 95.75 109 TYR A O 1
ATOM 854 N N . GLN A 1 110 ? -7.459 -1.428 -11.012 1.00 94.94 110 GLN A N 1
ATOM 855 C CA . GLN A 1 110 ? -8.820 -1.051 -10.639 1.00 94.94 110 GLN A CA 1
ATOM 856 C C . GLN A 1 110 ? -9.040 0.466 -10.701 1.00 94.94 110 GLN A C 1
ATOM 858 O O . GLN A 1 110 ? -9.478 1.072 -9.729 1.00 94.94 110 GLN A O 1
ATOM 863 N N . GLY A 1 111 ? -8.670 1.108 -11.808 1.00 91.19 111 GLY A N 1
ATOM 864 C CA . GLY A 1 111 ? -8.808 2.559 -11.976 1.00 91.19 111 GLY A CA 1
ATOM 865 C C . GLY A 1 111 ? -7.921 3.374 -11.028 1.00 91.19 111 GLY A C 1
ATOM 866 O O . GLY A 1 111 ? -8.217 4.532 -10.742 1.00 91.19 111 GLY A O 1
ATOM 867 N N . GLY A 1 112 ? -6.847 2.771 -10.509 1.00 91.50 112 GLY A N 1
ATOM 868 C CA . GLY A 1 112 ? -5.933 3.397 -9.552 1.00 91.50 112 GLY A CA 1
ATOM 869 C C . GLY A 1 112 ? -6.340 3.273 -8.080 1.00 91.50 112 GLY A C 1
ATOM 870 O O . GLY A 1 112 ? -5.625 3.793 -7.221 1.00 91.50 112 GLY A O 1
ATOM 871 N N . HIS A 1 113 ? -7.429 2.565 -7.757 1.00 94.00 113 HIS A N 1
ATOM 872 C CA . HIS A 1 113 ? -7.800 2.282 -6.363 1.00 94.00 113 HIS A CA 1
ATOM 873 C C . HIS A 1 113 ? -6.833 1.311 -5.685 1.00 94.00 113 HIS A C 1
ATOM 875 O O . HIS A 1 113 ? -6.675 1.363 -4.466 1.00 94.00 113 HIS A O 1
ATOM 881 N N . VAL A 1 114 ? -6.156 0.466 -6.464 1.00 96.19 114 VAL A N 1
ATOM 882 C CA . VAL A 1 114 ? -5.098 -0.420 -5.985 1.00 96.19 114 VAL A CA 1
ATOM 883 C C . VAL A 1 114 ? -3.781 0.009 -6.613 1.00 96.19 114 VAL A C 1
ATOM 885 O O . VAL A 1 114 ? -3.630 0.049 -7.832 1.00 96.19 114 VAL A O 1
ATOM 888 N N . THR A 1 115 ? -2.814 0.355 -5.771 1.00 96.00 115 THR A N 1
ATOM 889 C CA . THR A 1 115 ? -1.454 0.707 -6.176 1.00 96.00 115 THR A CA 1
ATOM 890 C C . THR A 1 115 ? -0.485 -0.322 -5.611 1.00 96.00 115 THR A C 1
ATOM 892 O O . THR A 1 115 ? -0.532 -0.610 -4.419 1.00 96.00 115 THR A O 1
ATOM 895 N N . MET A 1 116 ? 0.424 -0.834 -6.435 1.00 96.19 116 MET A N 1
ATOM 896 C CA . MET A 1 116 ? 1.559 -1.630 -5.960 1.00 96.19 116 MET A CA 1
ATOM 897 C C . MET A 1 116 ? 2.828 -0.811 -6.128 1.00 96.19 116 MET A C 1
ATOM 899 O O . MET A 1 116 ? 3.070 -0.267 -7.208 1.00 96.19 116 MET A O 1
ATOM 903 N N . ILE A 1 117 ? 3.625 -0.727 -5.069 1.00 93.94 117 ILE A N 1
ATOM 904 C CA . ILE A 1 117 ? 4.899 -0.012 -5.068 1.00 93.94 117 ILE A CA 1
ATOM 905 C C . ILE A 1 117 ? 5.997 -0.996 -4.700 1.00 93.94 117 ILE A C 1
ATOM 907 O O . ILE A 1 117 ? 5.963 -1.570 -3.616 1.00 93.94 117 ILE A O 1
ATOM 911 N N . ASN A 1 118 ? 6.997 -1.153 -5.555 1.00 92.31 118 ASN A N 1
ATOM 912 C CA . ASN A 1 118 ? 8.194 -1.916 -5.229 1.00 92.31 118 ASN A CA 1
ATOM 913 C C . ASN A 1 118 ? 9.433 -1.023 -5.348 1.00 92.31 118 ASN A C 1
ATOM 915 O O . ASN A 1 118 ? 9.555 -0.222 -6.276 1.00 92.31 118 ASN A O 1
ATOM 919 N N . THR A 1 119 ? 10.332 -1.134 -4.369 1.00 91.88 119 THR A N 1
ATOM 920 C CA . THR A 1 119 ? 11.605 -0.404 -4.345 1.00 91.88 119 THR A CA 1
ATOM 921 C C . THR A 1 119 ? 12.691 -1.310 -4.907 1.00 91.88 119 THR A C 1
ATOM 923 O O . THR A 1 119 ? 12.907 -2.407 -4.406 1.00 91.88 119 THR A O 1
ATOM 926 N N . LEU A 1 120 ? 13.350 -0.852 -5.960 1.00 90.62 120 LEU A N 1
ATOM 927 C CA . LEU A 1 120 ? 14.374 -1.565 -6.706 1.00 90.62 120 LEU A CA 1
ATOM 928 C C . LEU A 1 120 ? 15.734 -0.905 -6.462 1.00 90.62 120 LEU A C 1
ATOM 930 O O . LEU A 1 120 ? 15.801 0.307 -6.263 1.00 90.62 120 LEU A O 1
ATOM 934 N N . SER A 1 121 ? 16.808 -1.683 -6.544 1.00 89.12 121 SER A N 1
ATOM 935 C CA . SER A 1 121 ? 18.183 -1.187 -6.413 1.00 89.12 121 SER A CA 1
ATOM 936 C C . SER A 1 121 ? 18.948 -1.358 -7.724 1.00 89.12 121 SER A C 1
ATOM 938 O O . SER A 1 121 ? 18.719 -2.323 -8.457 1.00 89.12 121 SER A O 1
ATOM 940 N N . CYS A 1 122 ? 19.875 -0.441 -8.006 1.00 86.25 122 CYS A N 1
ATOM 941 C CA . CYS A 1 122 ? 20.786 -0.544 -9.147 1.00 86.25 122 CYS A CA 1
ATOM 942 C C . CYS A 1 122 ? 22.095 -1.271 -8.772 1.00 86.25 122 CYS A C 1
ATOM 944 O O . CYS A 1 122 ? 22.565 -1.119 -7.643 1.00 86.25 122 CYS A O 1
ATOM 946 N N . PRO A 1 123 ? 22.725 -2.021 -9.701 1.00 89.25 123 PRO A N 1
ATOM 947 C CA . PRO A 1 123 ? 22.254 -2.331 -11.056 1.00 89.25 123 PRO A CA 1
ATOM 948 C C . PRO A 1 123 ? 21.071 -3.309 -11.039 1.00 89.25 123 PRO A C 1
ATOM 950 O O . PRO A 1 123 ? 21.071 -4.287 -10.288 1.00 89.25 123 PRO A O 1
ATOM 953 N N . LEU A 1 124 ? 20.069 -3.063 -11.885 1.00 87.50 124 LEU A N 1
ATOM 954 C CA . LEU A 1 124 ? 18.807 -3.790 -11.815 1.00 87.50 124 LEU A CA 1
ATOM 955 C C . LEU A 1 124 ? 18.892 -5.118 -12.577 1.00 87.50 124 LEU A C 1
ATOM 957 O O . LEU A 1 124 ? 18.986 -5.161 -13.804 1.00 87.50 124 LEU A O 1
ATOM 961 N N . ARG A 1 125 ? 18.812 -6.247 -11.865 1.00 90.88 125 ARG A N 1
ATOM 962 C CA . ARG A 1 125 ? 18.748 -7.570 -12.506 1.00 90.88 125 ARG A CA 1
ATOM 963 C C . ARG A 1 125 ? 17.300 -7.963 -12.762 1.00 90.88 125 ARG A C 1
ATOM 965 O O . ARG A 1 125 ? 16.419 -7.748 -11.933 1.00 90.88 125 ARG A O 1
ATOM 972 N N . ARG A 1 126 ? 17.057 -8.657 -13.880 1.00 90.56 126 ARG A N 1
ATOM 973 C CA . ARG A 1 126 ? 15.718 -9.158 -14.243 1.00 90.56 126 ARG A CA 1
ATOM 974 C C . ARG A 1 126 ? 15.084 -10.001 -13.131 1.00 90.56 126 ARG A C 1
ATOM 976 O O . ARG A 1 126 ? 13.896 -9.860 -12.872 1.00 90.56 126 ARG A O 1
ATOM 983 N N . ARG A 1 127 ? 15.862 -10.885 -12.496 1.00 94.25 127 ARG A N 1
ATOM 984 C CA . ARG A 1 127 ? 15.373 -11.734 -11.397 1.00 94.25 127 ARG A CA 1
ATOM 985 C C . ARG A 1 127 ? 14.921 -10.893 -10.205 1.00 94.25 127 ARG A C 1
ATOM 987 O O . ARG A 1 127 ? 13.856 -11.165 -9.665 1.00 94.25 127 ARG A O 1
ATOM 994 N N . ASP A 1 128 ? 15.703 -9.882 -9.847 1.00 92.69 128 ASP A N 1
ATOM 995 C CA . ASP A 1 128 ? 15.425 -9.028 -8.695 1.00 92.69 128 ASP A CA 1
ATOM 996 C C . ASP A 1 128 ? 14.156 -8.215 -8.950 1.00 92.69 128 ASP A C 1
ATOM 998 O O . ASP A 1 128 ? 13.270 -8.207 -8.106 1.00 92.69 128 ASP A O 1
ATOM 1002 N N . PHE A 1 129 ? 13.980 -7.663 -10.156 1.00 93.06 129 PHE A N 1
ATOM 1003 C CA . PHE A 1 129 ? 12.751 -6.959 -10.536 1.00 93.06 129 PHE A CA 1
ATOM 1004 C C . PHE A 1 129 ? 11.480 -7.794 -10.307 1.00 93.06 129 PHE A C 1
ATOM 1006 O O . PHE A 1 129 ? 10.542 -7.333 -9.662 1.00 93.06 129 PHE A O 1
ATOM 1013 N N . TRP A 1 130 ? 11.449 -9.036 -10.801 1.00 95.56 130 TRP A N 1
ATOM 1014 C CA . TRP A 1 130 ? 10.278 -9.908 -10.647 1.00 95.56 130 TRP A CA 1
ATOM 1015 C C . TRP A 1 130 ? 10.120 -10.463 -9.229 1.00 95.56 130 TRP A C 1
ATOM 1017 O O . TRP A 1 130 ? 8.999 -10.732 -8.801 1.00 95.56 130 TRP A O 1
ATOM 1027 N N . GLY A 1 131 ? 11.236 -10.653 -8.525 1.00 96.56 131 GLY A N 1
ATOM 1028 C CA . GLY A 1 131 ? 11.287 -11.176 -7.163 1.00 96.56 131 GLY A CA 1
ATOM 1029 C C . GLY A 1 131 ? 11.043 -10.129 -6.077 1.00 96.56 131 GLY A C 1
ATOM 1030 O O . GLY A 1 131 ? 10.855 -10.508 -4.927 1.00 96.56 131 GLY A O 1
ATOM 1031 N N . THR A 1 132 ? 11.061 -8.836 -6.417 1.00 94.62 132 THR A N 1
ATOM 1032 C CA . THR A 1 132 ? 10.955 -7.759 -5.427 1.00 94.62 132 THR A CA 1
ATOM 1033 C C . THR A 1 132 ? 9.560 -7.763 -4.800 1.00 94.62 132 THR A C 1
ATOM 1035 O O . THR A 1 132 ? 8.572 -7.724 -5.546 1.00 94.62 132 THR A O 1
ATOM 1038 N N . PRO A 1 133 ? 9.458 -7.777 -3.459 1.00 95.44 133 PRO A N 1
ATOM 1039 C CA . PRO A 1 133 ? 8.176 -7.696 -2.783 1.00 95.44 133 PRO A CA 1
ATOM 1040 C C . PRO A 1 133 ? 7.455 -6.367 -3.032 1.00 95.44 133 PRO A C 1
ATOM 1042 O O . PRO A 1 133 ? 8.085 -5.315 -3.189 1.00 95.44 133 PRO A O 1
ATOM 1045 N N . VAL A 1 134 ? 6.124 -6.406 -3.071 1.00 95.25 134 VAL A N 1
ATOM 1046 C CA . VAL A 1 134 ? 5.300 -5.208 -3.266 1.00 95.25 134 VAL A CA 1
ATOM 1047 C C . VAL A 1 134 ? 4.788 -4.649 -1.941 1.00 95.25 134 VAL A C 1
ATOM 1049 O O . VAL A 1 134 ? 4.382 -5.377 -1.036 1.00 95.25 134 VAL A O 1
ATOM 1052 N N . ASN A 1 135 ? 4.729 -3.326 -1.853 1.00 95.00 135 ASN A N 1
ATOM 1053 C CA . ASN A 1 135 ? 3.864 -2.621 -0.921 1.00 95.00 135 ASN A CA 1
ATOM 1054 C C . ASN A 1 135 ? 2.512 -2.396 -1.604 1.00 95.00 135 ASN A C 1
ATOM 1056 O O . ASN A 1 135 ? 2.431 -1.709 -2.628 1.00 95.00 135 ASN A O 1
ATOM 1060 N N . LEU A 1 136 ? 1.472 -3.005 -1.045 1.00 95.88 136 LEU A N 1
ATOM 1061 C CA . LEU A 1 136 ? 0.099 -2.882 -1.501 1.00 95.88 136 LEU A CA 1
ATOM 1062 C C . LEU A 1 136 ? -0.531 -1.649 -0.863 1.00 95.88 136 LEU A C 1
ATOM 1064 O O . LEU A 1 136 ? -0.580 -1.531 0.358 1.00 95.88 136 LEU A O 1
ATOM 1068 N N . SER A 1 137 ? -1.092 -0.772 -1.685 1.00 96.12 137 SER A N 1
ATOM 1069 C CA . SER A 1 137 ? -1.847 0.386 -1.232 1.00 96.12 137 SER A CA 1
ATOM 1070 C C . SER A 1 137 ? -3.252 0.385 -1.823 1.00 96.12 137 SER A C 1
ATOM 1072 O O . SER A 1 137 ? -3.422 0.243 -3.033 1.00 96.12 137 SER A O 1
ATOM 1074 N N . VAL A 1 138 ? -4.259 0.553 -0.969 1.00 97.00 138 VAL A N 1
ATOM 1075 C CA . VAL A 1 138 ? -5.669 0.679 -1.357 1.00 97.00 138 VAL A CA 1
ATOM 1076 C C . VAL A 1 138 ? -6.138 2.089 -1.036 1.00 97.00 138 VAL A C 1
ATOM 1078 O O . VAL A 1 138 ? -5.876 2.602 0.054 1.00 97.00 138 VAL A O 1
ATOM 1081 N N . ARG A 1 139 ? -6.836 2.718 -1.979 1.00 95.62 139 ARG A N 1
ATOM 1082 C CA . ARG A 1 139 ? -7.240 4.125 -1.919 1.00 95.62 139 ARG A CA 1
ATOM 1083 C C . ARG A 1 139 ? -8.751 4.274 -2.024 1.00 95.62 139 ARG A C 1
ATOM 1085 O O . ARG A 1 139 ? -9.418 3.463 -2.662 1.00 95.62 139 ARG A O 1
ATOM 1092 N N . ALA A 1 140 ? -9.275 5.332 -1.417 1.00 95.06 140 ALA A N 1
ATOM 1093 C CA . ALA A 1 140 ? -10.649 5.762 -1.617 1.00 95.06 140 ALA A CA 1
ATOM 1094 C C . ALA A 1 140 ? -10.871 6.199 -3.073 1.00 95.06 140 ALA A C 1
ATOM 1096 O O . ALA A 1 140 ? -9.918 6.537 -3.786 1.00 95.06 140 ALA A O 1
ATOM 1097 N N . ALA A 1 141 ? -12.123 6.167 -3.530 1.00 89.31 141 ALA A N 1
ATOM 1098 C CA . ALA A 1 141 ? -12.422 6.439 -4.930 1.00 89.31 141 ALA A CA 1
ATOM 1099 C C . ALA A 1 141 ? -12.251 7.909 -5.329 1.00 89.31 141 ALA A C 1
ATOM 1101 O O . ALA A 1 141 ? -11.884 8.205 -6.459 1.00 89.31 141 ALA A O 1
ATOM 1102 N N . ASP A 1 142 ? -12.466 8.808 -4.381 1.00 86.31 142 ASP A N 1
ATOM 1103 C CA . ASP A 1 142 ? -12.243 10.247 -4.466 1.00 86.31 142 ASP A CA 1
ATOM 1104 C C . ASP A 1 142 ? -10.772 10.630 -4.227 1.00 86.31 142 ASP A C 1
ATOM 1106 O O . ASP A 1 142 ? -10.273 11.585 -4.821 1.00 86.31 142 ASP A O 1
ATOM 1110 N N . ALA A 1 143 ? -10.024 9.845 -3.443 1.00 80.75 143 ALA A N 1
ATOM 1111 C CA . ALA A 1 143 ? -8.596 10.075 -3.204 1.00 80.75 143 ALA A CA 1
ATOM 1112 C C . ALA A 1 143 ? -7.718 10.004 -4.468 1.00 80.75 143 ALA A C 1
ATOM 1114 O O . ALA A 1 143 ? -6.567 10.450 -4.434 1.00 80.75 143 ALA A O 1
ATOM 1115 N N . THR A 1 144 ? -8.215 9.444 -5.575 1.00 71.12 144 THR A N 1
ATOM 1116 C CA . THR A 1 144 ? -7.484 9.403 -6.852 1.00 71.12 144 THR A CA 1
ATOM 1117 C C . THR A 1 144 ? -7.470 10.747 -7.587 1.00 71.12 144 THR A C 1
ATOM 1119 O O . THR A 1 144 ? -6.752 10.849 -8.580 1.00 71.12 144 THR A O 1
ATOM 1122 N N . ASN A 1 145 ? -8.200 11.764 -7.092 1.00 54.09 145 ASN A N 1
ATOM 1123 C CA . ASN A 1 145 ? -8.176 13.183 -7.482 1.00 54.09 145 ASN A CA 1
ATOM 1124 C C . ASN A 1 145 ? -7.479 13.475 -8.822 1.00 54.09 145 ASN A C 1
ATOM 1126 O O . ASN A 1 145 ? -6.350 13.957 -8.811 1.00 54.09 145 ASN A O 1
ATOM 1130 N N . GLY A 1 146 ? -8.154 13.177 -9.943 1.00 56.03 146 GLY A N 1
ATOM 1131 C CA . GLY A 1 146 ? -8.070 13.800 -11.284 1.00 56.03 146 GLY A CA 1
ATOM 1132 C C . GLY A 1 146 ? -6.728 13.938 -12.032 1.00 56.03 146 GLY A C 1
ATOM 1133 O O . GLY A 1 146 ? -6.734 14.044 -13.253 1.00 56.03 146 GLY A O 1
ATOM 1134 N N . ASN A 1 147 ? -5.593 13.920 -11.343 1.00 56.28 147 ASN A N 1
ATOM 1135 C CA . ASN A 1 147 ? -4.253 14.227 -11.841 1.00 56.28 147 ASN A CA 1
ATOM 1136 C C . ASN A 1 147 ? -3.360 12.990 -11.889 1.00 56.28 147 ASN A C 1
ATOM 1138 O O . ASN A 1 147 ? -2.192 13.080 -12.273 1.00 56.28 147 ASN A O 1
ATOM 1142 N N . LEU A 1 148 ? -3.892 11.824 -11.516 1.00 65.56 148 LEU A N 1
ATOM 1143 C CA . LEU A 1 148 ? -3.284 10.558 -11.877 1.00 65.56 148 LEU A CA 1
ATOM 1144 C C . LEU A 1 148 ? -3.456 10.380 -13.384 1.00 65.56 148 LEU A C 1
ATOM 1146 O O . LEU A 1 148 ? -4.350 9.691 -13.867 1.00 65.56 148 LEU A O 1
ATOM 1150 N N . HIS A 1 149 ? -2.576 11.037 -14.140 1.00 68.12 149 HIS A N 1
ATOM 1151 C CA . HIS A 1 149 ? -2.301 10.674 -15.515 1.00 68.12 149 HIS A CA 1
ATOM 1152 C C . HIS A 1 149 ? -1.694 9.279 -15.474 1.00 68.12 149 HIS A C 1
ATOM 1154 O O . HIS A 1 149 ? -0.478 9.110 -15.392 1.00 68.12 149 HIS A O 1
ATOM 1160 N N . LEU A 1 150 ? -2.571 8.276 -15.459 1.00 76.12 150 LEU A N 1
ATOM 1161 C CA . LEU A 1 150 ? -2.202 6.884 -15.604 1.00 76.12 150 LEU A CA 1
ATOM 1162 C C . LEU A 1 150 ? -1.557 6.753 -16.979 1.00 76.12 150 LEU A C 1
ATOM 1164 O O . LEU A 1 150 ? -2.227 6.611 -18.002 1.00 76.12 150 LEU A O 1
ATOM 1168 N N . LEU A 1 151 ? -0.231 6.864 -17.011 1.00 85.56 151 LEU A N 1
ATOM 1169 C CA . LEU A 1 151 ? 0.528 6.500 -18.187 1.00 85.56 151 LEU A CA 1
ATOM 1170 C C . LEU A 1 151 ? 0.248 5.024 -18.420 1.00 85.56 151 LEU A C 1
ATOM 1172 O O . LEU A 1 151 ? 0.418 4.211 -17.507 1.00 85.56 151 LEU A O 1
ATOM 1176 N N . ARG A 1 152 ? -0.202 4.693 -19.633 1.00 90.25 152 ARG A N 1
ATOM 1177 C CA . ARG A 1 152 ? -0.408 3.305 -20.040 1.00 90.25 152 ARG A CA 1
ATOM 1178 C C . ARG A 1 152 ? 0.834 2.503 -19.670 1.00 90.25 152 ARG A C 1
ATOM 1180 O O . ARG A 1 152 ? 1.950 2.931 -19.969 1.00 90.25 152 ARG A O 1
ATOM 1187 N N . TYR A 1 153 ? 0.627 1.357 -19.030 1.00 92.00 153 TYR A N 1
ATOM 1188 C CA . TYR A 1 153 ? 1.737 0.540 -18.566 1.00 92.00 153 TYR A CA 1
ATOM 1189 C C . TYR A 1 153 ? 2.620 0.097 -19.740 1.00 92.00 153 TYR A C 1
ATOM 1191 O O . TYR A 1 153 ? 2.174 -0.660 -20.605 1.00 92.00 153 TYR A O 1
ATOM 1199 N N . ASP A 1 154 ? 3.869 0.566 -19.756 1.00 91.31 154 ASP A N 1
ATOM 1200 C CA . ASP A 1 154 ? 4.882 0.234 -20.759 1.00 91.31 154 ASP A CA 1
ATOM 1201 C C . ASP A 1 154 ? 6.213 -0.039 -20.060 1.00 91.31 154 ASP A C 1
ATOM 1203 O O . ASP A 1 154 ? 7.102 0.811 -19.956 1.00 91.31 154 ASP A O 1
ATOM 1207 N N . LEU A 1 155 ? 6.334 -1.271 -19.569 1.00 86.44 155 LEU A N 1
ATOM 1208 C CA . LEU A 1 155 ? 7.518 -1.727 -18.860 1.00 86.44 155 LEU A CA 1
ATOM 1209 C C . LEU A 1 155 ? 8.783 -1.551 -19.713 1.00 86.44 155 LEU A C 1
ATOM 1211 O O . LEU A 1 155 ? 9.808 -1.107 -19.203 1.00 86.44 155 LEU A O 1
ATOM 1215 N N . ARG A 1 156 ? 8.716 -1.839 -21.022 1.00 86.94 156 ARG A N 1
ATOM 1216 C CA . ARG A 1 156 ? 9.874 -1.751 -21.925 1.00 86.94 156 ARG A CA 1
ATOM 1217 C C . ARG A 1 156 ? 10.415 -0.329 -21.991 1.00 86.94 156 ARG A C 1
ATOM 1219 O O . ARG A 1 156 ? 11.625 -0.144 -21.888 1.00 86.94 156 ARG A O 1
ATOM 1226 N N . ARG A 1 157 ? 9.533 0.656 -22.160 1.00 87.06 157 ARG A N 1
ATOM 1227 C CA . ARG A 1 157 ? 9.924 2.067 -22.183 1.00 87.06 157 ARG A CA 1
ATOM 1228 C C . ARG A 1 157 ? 10.567 2.492 -20.866 1.00 87.06 157 ARG A C 1
ATOM 1230 O O . ARG A 1 157 ? 11.528 3.253 -20.882 1.00 87.06 157 ARG A O 1
ATOM 1237 N N . TRP A 1 158 ? 10.070 2.006 -19.732 1.00 82.75 158 TRP A N 1
ATOM 1238 C CA . TRP A 1 158 ? 10.614 2.397 -18.431 1.00 82.75 158 TRP A CA 1
ATOM 1239 C C . TRP A 1 158 ? 11.977 1.782 -18.147 1.00 82.75 158 TRP A C 1
ATOM 1241 O O . TRP A 1 158 ? 12.855 2.497 -17.681 1.00 82.75 158 TRP A O 1
ATOM 1251 N N . TRP A 1 159 ? 12.204 0.523 -18.529 1.00 79.75 159 TRP A N 1
ATOM 1252 C CA . TRP A 1 159 ? 13.539 -0.086 -18.468 1.00 79.75 159 TRP A CA 1
ATOM 1253 C C . TRP A 1 159 ? 14.593 0.687 -19.266 1.00 79.75 159 TRP A C 1
ATOM 1255 O O . TRP A 1 159 ? 15.761 0.634 -18.926 1.00 79.75 159 TRP A O 1
ATOM 1265 N N . GLN A 1 160 ? 14.202 1.396 -20.326 1.00 83.50 160 GLN A N 1
ATOM 1266 C CA . GLN A 1 160 ? 15.128 2.232 -21.097 1.00 83.50 160 GLN A CA 1
ATOM 1267 C C . GLN A 1 160 ? 15.370 3.604 -20.456 1.00 83.50 160 GLN A C 1
ATOM 1269 O O . GLN A 1 160 ? 16.400 4.221 -20.710 1.00 83.50 160 GLN A O 1
ATOM 1274 N N . ALA A 1 161 ? 14.406 4.107 -19.681 1.00 77.88 161 ALA A N 1
ATOM 1275 C CA . ALA A 1 161 ? 14.477 5.419 -19.043 1.00 77.88 161 ALA A CA 1
ATOM 1276 C C . ALA A 1 161 ? 15.265 5.387 -17.727 1.00 77.88 161 ALA A C 1
ATOM 1278 O O . ALA A 1 161 ? 15.880 6.376 -17.335 1.00 77.88 161 ALA A O 1
ATOM 1279 N N . VAL A 1 162 ? 15.236 4.249 -17.045 1.00 76.69 162 VAL A N 1
ATOM 1280 C CA . VAL A 1 162 ? 16.031 3.999 -15.853 1.00 76.69 162 VAL A CA 1
ATOM 1281 C C . VAL A 1 162 ? 17.433 3.634 -16.328 1.00 76.69 162 VAL A C 1
ATOM 1283 O O . VAL A 1 162 ? 17.614 2.599 -16.951 1.00 76.69 162 VAL A O 1
ATOM 1286 N N . GLY A 1 163 ? 18.423 4.495 -16.086 1.00 70.62 163 GLY A N 1
ATOM 1287 C CA . GLY A 1 163 ? 19.824 4.285 -16.487 1.00 70.62 163 GLY A CA 1
ATOM 1288 C C . GLY A 1 163 ? 20.561 3.212 -15.673 1.00 70.62 163 GLY A C 1
ATOM 1289 O O . GLY A 1 163 ? 21.746 3.379 -15.389 1.00 70.62 163 GLY A O 1
ATOM 1290 N N . CYS A 1 164 ? 19.845 2.158 -15.281 1.00 71.19 164 CYS A N 1
ATOM 1291 C CA . CYS A 1 164 ? 20.305 0.987 -14.550 1.00 71.19 164 CYS A CA 1
ATOM 1292 C C . CYS A 1 164 ? 19.911 -0.284 -15.327 1.00 71.19 164 CYS A C 1
ATOM 1294 O O . CYS A 1 164 ? 20.550 -1.316 -15.051 1.00 71.19 164 CYS A O 1
#

Sequence (164 aa):
QPGVTTFDQARLILERHPWVDADSVRADYSDLRDHLRWAWSDQAPGFISDLDAMRPANAYATQSTIQVLSIATDIPFGAVLLLLGQPEGGFVTVSSTRSPDGIEHITYYQGGHVTMINTLSCPLRRRDFWGTPVNLSVRAADATNGNLHLLRYDLRRWWQAVGC

Foldseek 3Di:
DAPPAFLVNVLVCQLPPQQWPNVFWDWDDDPAKIKTFTDTDPPHPQQFDPPDPPDTFMFIDDPRGTFKTKTWTQQFQLNVCVVVNAAQAWAKDQDVPPDVQWIWTWGAHDLRQKIWIFIAHPPGDPCCNRSTTTIIMGGDPCSVPDPPPRHGDDPPVRVVVPPD

Secondary structure (DSSP, 8-state):
-TTTSBHHHHHHHHHT-TTB-GGG-EEE--SS-EEEEE-B-TTS-TTB----TTS-EEEEEETTEEEEEEEEEEEEHHHHHHHH-S-SEEEEEE-SSS-TTEEEEEEEEGGGTEEEEEEEESS--HHHHHHPEEEEEEE-SSTTTTT----B--HHHHHHHS--

pLDDT: mean 89.78, std 10.94, range [54.09, 98.25]

Radius of gyration: 16.43 Å; chains: 1; bounding box: 38×35×44 Å